Protein AF-A0A096C3V9-F1 (afdb_monomer_lite)

Structure (mmCIF, N/CA/C/O backbone):
data_AF-A0A096C3V9-F1
#
_entry.id   AF-A0A096C3V9-F1
#
loop_
_atom_site.group_PDB
_atom_site.id
_atom_site.type_symbol
_atom_site.label_atom_id
_atom_site.label_alt_id
_atom_site.label_comp_id
_atom_site.label_asym_id
_atom_site.label_entity_id
_atom_site.label_seq_id
_atom_site.pdbx_PDB_ins_code
_atom_site.Cartn_x
_atom_site.Cartn_y
_atom_site.Cartn_z
_atom_site.occupancy
_atom_site.B_iso_or_equiv
_atom_site.auth_seq_id
_atom_site.auth_comp_id
_atom_site.auth_asym_id
_atom_site.auth_atom_id
_atom_site.pdbx_PDB_model_num
ATOM 1 N N . MET A 1 1 ? 7.164 -13.910 -65.178 1.00 48.34 1 MET A N 1
ATOM 2 C CA . MET A 1 1 ? 6.203 -13.641 -64.090 1.00 48.34 1 MET A CA 1
ATOM 3 C C . MET A 1 1 ? 6.975 -13.755 -62.790 1.00 48.34 1 MET A C 1
ATOM 5 O O . MET A 1 1 ? 7.427 -14.844 -62.468 1.00 48.34 1 MET A O 1
ATOM 9 N N . THR A 1 2 ? 7.270 -12.628 -62.146 1.00 51.62 2 THR A N 1
ATOM 10 C CA . THR A 1 2 ? 8.144 -12.592 -60.965 1.00 51.62 2 THR A CA 1
ATOM 11 C C . THR A 1 2 ? 7.313 -12.858 -59.718 1.00 51.62 2 THR A C 1
ATOM 13 O O . THR A 1 2 ? 6.425 -12.076 -59.390 1.00 51.62 2 THR A O 1
ATOM 16 N N . THR A 1 3 ? 7.593 -13.962 -59.031 1.00 61.44 3 THR A N 1
ATOM 17 C CA . THR A 1 3 ? 6.981 -14.288 -57.741 1.00 61.44 3 THR A CA 1
ATOM 18 C C . THR A 1 3 ? 7.725 -13.527 -56.647 1.00 61.44 3 THR A C 1
ATOM 20 O O . THR A 1 3 ? 8.876 -13.837 -56.352 1.00 61.44 3 THR A O 1
ATOM 23 N N . VAL A 1 4 ? 7.090 -12.517 -56.054 1.00 66.62 4 VAL A N 1
ATOM 24 C CA . VAL A 1 4 ? 7.619 -11.821 -54.873 1.00 66.62 4 VAL A CA 1
ATOM 25 C C . VAL A 1 4 ? 7.045 -12.509 -53.639 1.00 66.62 4 VAL A C 1
ATOM 27 O O . VAL A 1 4 ? 5.842 -12.434 -53.391 1.00 66.62 4 VAL A O 1
ATOM 30 N N . ALA A 1 5 ? 7.886 -13.204 -52.874 1.00 70.38 5 ALA A N 1
ATOM 31 C CA . ALA A 1 5 ? 7.471 -13.772 -51.597 1.00 70.38 5 ALA A CA 1
ATOM 32 C C . ALA A 1 5 ? 7.188 -12.634 -50.602 1.00 70.38 5 ALA A C 1
ATOM 34 O O . ALA A 1 5 ? 8.062 -11.817 -50.315 1.00 70.38 5 ALA A O 1
ATOM 35 N N . ARG A 1 6 ? 5.957 -12.565 -50.085 1.00 72.69 6 ARG A N 1
ATOM 36 C CA . ARG A 1 6 ? 5.568 -11.637 -49.016 1.00 72.69 6 ARG A CA 1
ATOM 37 C C . ARG A 1 6 ? 5.592 -12.416 -47.707 1.00 72.69 6 ARG A C 1
ATOM 39 O O . ARG A 1 6 ? 4.622 -13.088 -47.381 1.00 72.69 6 ARG A O 1
ATOM 46 N N . ASN A 1 7 ? 6.708 -12.353 -46.988 1.00 71.25 7 ASN A N 1
ATOM 47 C CA . ASN A 1 7 ? 6.808 -12.942 -45.657 1.00 71.25 7 ASN A CA 1
ATOM 48 C C . ASN A 1 7 ? 6.456 -11.874 -44.622 1.00 71.25 7 ASN A C 1
ATOM 50 O O . ASN A 1 7 ? 7.087 -10.820 -44.577 1.00 71.25 7 ASN A O 1
ATOM 54 N N . GLN A 1 8 ? 5.443 -12.145 -43.805 1.00 80.94 8 GLN A N 1
ATOM 55 C CA . GLN A 1 8 ? 5.196 -11.382 -42.591 1.00 80.94 8 GLN A CA 1
ATOM 56 C C . GLN A 1 8 ? 6.009 -12.021 -41.469 1.00 80.94 8 GLN A C 1
ATOM 58 O O . GLN A 1 8 ? 5.855 -13.208 -41.191 1.00 80.94 8 GLN A O 1
ATOM 63 N N . ILE A 1 9 ? 6.866 -11.231 -40.830 1.00 76.19 9 ILE A N 1
ATOM 64 C CA . ILE A 1 9 ? 7.465 -11.592 -39.549 1.00 76.19 9 ILE A CA 1
ATOM 65 C C . ILE A 1 9 ? 6.703 -10.798 -38.496 1.00 76.19 9 ILE A C 1
ATOM 67 O O . ILE A 1 9 ? 6.766 -9.571 -38.480 1.00 76.19 9 ILE A O 1
ATOM 71 N N . THR A 1 10 ? 5.968 -11.501 -37.639 1.00 73.62 10 THR A N 1
ATOM 72 C CA . THR A 1 10 ? 5.396 -10.914 -36.427 1.00 73.62 10 THR A CA 1
ATOM 73 C C . THR A 1 10 ? 6.345 -11.231 -35.283 1.00 73.62 10 THR A C 1
ATOM 75 O O . THR A 1 10 ? 6.439 -12.380 -34.857 1.00 73.62 10 THR A O 1
ATOM 78 N N . ILE A 1 11 ? 7.073 -10.219 -34.816 1.00 71.88 11 ILE A N 1
ATOM 79 C CA . ILE A 1 11 ? 7.855 -10.305 -33.583 1.00 71.88 11 ILE A CA 1
ATOM 80 C C . ILE A 1 11 ? 6.929 -9.860 -32.456 1.00 71.88 11 ILE A C 1
ATOM 82 O O . ILE A 1 11 ? 6.438 -8.734 -32.467 1.00 71.88 11 ILE A O 1
ATOM 86 N N . VAL A 1 12 ? 6.670 -10.756 -31.512 1.00 69.50 12 VAL A N 1
ATOM 87 C CA . VAL A 1 12 ? 6.097 -10.393 -30.217 1.00 69.50 12 VAL A CA 1
ATOM 88 C C . VAL A 1 12 ? 7.263 -10.234 -29.255 1.00 69.50 12 VAL A C 1
ATOM 90 O O . VAL A 1 12 ? 7.955 -11.206 -28.958 1.00 69.50 12 VAL A O 1
ATOM 93 N N . ASP A 1 13 ? 7.528 -9.006 -28.824 1.00 64.31 13 ASP A N 1
ATOM 94 C CA . ASP A 1 13 ? 8.480 -8.780 -27.746 1.00 64.31 13 ASP A CA 1
ATOM 95 C C . ASP A 1 13 ? 7.733 -8.856 -26.412 1.00 64.31 13 ASP A C 1
ATOM 97 O O . ASP A 1 13 ? 6.865 -8.037 -26.112 1.00 64.31 13 ASP A O 1
ATOM 101 N N . LEU A 1 14 ? 8.048 -9.884 -25.624 1.00 61.12 14 LEU A N 1
ATOM 102 C CA . LEU A 1 14 ? 7.495 -10.060 -24.282 1.00 61.12 14 LEU A CA 1
ATOM 103 C C . LEU A 1 14 ? 8.171 -9.127 -23.256 1.00 61.12 14 LEU A C 1
ATOM 105 O O . LEU A 1 14 ? 7.622 -8.899 -22.182 1.00 61.12 14 LEU A O 1
ATOM 109 N N . ASN A 1 15 ? 9.335 -8.566 -23.595 1.00 64.88 15 ASN A N 1
ATOM 110 C CA . ASN A 1 15 ? 10.091 -7.617 -22.783 1.00 64.88 15 ASN A CA 1
ATOM 111 C C . ASN A 1 15 ? 9.821 -6.143 -23.145 1.00 64.88 15 ASN A C 1
ATOM 113 O O . ASN A 1 15 ? 10.140 -5.282 -22.330 1.00 64.88 15 ASN A O 1
ATOM 117 N N . ASP A 1 16 ? 9.223 -5.828 -24.299 1.00 61.72 16 ASP A N 1
ATOM 118 C CA . ASP A 1 16 ? 8.862 -4.438 -24.672 1.00 61.72 16 ASP A CA 1
ATOM 119 C C . ASP A 1 16 ? 7.636 -3.924 -23.892 1.00 61.72 16 ASP A C 1
ATOM 121 O O . ASP A 1 16 ? 7.323 -2.738 -23.874 1.00 61.72 16 ASP A O 1
ATOM 125 N N . ALA A 1 17 ? 6.934 -4.819 -23.191 1.00 68.62 17 ALA A N 1
ATOM 126 C CA . ALA A 1 17 ? 5.746 -4.499 -22.404 1.00 68.62 17 ALA A CA 1
ATOM 127 C C . ALA A 1 17 ? 5.917 -4.841 -20.917 1.00 68.62 17 ALA A C 1
ATOM 129 O O . ALA A 1 17 ? 5.005 -5.380 -20.286 1.00 68.62 17 ALA A O 1
ATOM 130 N N . LYS A 1 18 ? 7.082 -4.548 -20.329 1.00 82.94 18 LYS A N 1
ATOM 131 C CA . LYS A 1 18 ? 7.220 -4.652 -18.872 1.00 82.94 18 LYS A CA 1
ATOM 132 C C . LYS A 1 18 ? 6.315 -3.634 -18.187 1.00 82.94 18 LYS A C 1
ATOM 134 O O . LYS A 1 18 ? 6.425 -2.431 -18.418 1.00 82.94 18 LYS A O 1
ATOM 139 N N . GLN A 1 19 ? 5.437 -4.116 -17.316 1.00 87.69 19 GLN A N 1
ATOM 140 C CA . GLN A 1 19 ? 4.543 -3.274 -16.540 1.00 87.69 19 GLN A CA 1
ATOM 141 C C . GLN A 1 19 ? 5.121 -3.043 -15.144 1.00 87.69 19 GLN A C 1
ATOM 143 O O . GLN A 1 19 ? 5.614 -3.966 -14.494 1.00 87.69 19 GLN A O 1
ATOM 148 N N . VAL A 1 20 ? 5.025 -1.802 -14.670 1.00 90.12 20 VAL A N 1
ATOM 149 C CA . VAL A 1 20 ? 5.277 -1.458 -13.270 1.00 90.12 20 VAL A CA 1
ATOM 150 C C . VAL A 1 20 ? 3.939 -1.399 -12.542 1.00 90.12 20 VAL A C 1
ATOM 152 O O . VAL A 1 20 ? 3.025 -0.685 -12.953 1.00 90.12 20 VAL A O 1
ATOM 155 N N . HIS A 1 21 ? 3.829 -2.152 -11.456 1.00 92.56 21 HIS A N 1
ATOM 156 C CA . HIS A 1 21 ? 2.678 -2.173 -10.567 1.00 92.56 21 HIS A CA 1
ATOM 157 C C . HIS A 1 21 ? 3.078 -1.537 -9.244 1.00 92.56 21 HIS A C 1
ATOM 159 O O . HIS A 1 21 ? 3.997 -2.014 -8.584 1.00 92.56 21 HIS A O 1
ATOM 165 N N . ALA A 1 22 ? 2.372 -0.484 -8.847 1.00 92.06 22 ALA A N 1
ATOM 166 C CA . ALA A 1 22 ? 2.502 0.118 -7.530 1.00 92.06 22 ALA A CA 1
ATOM 167 C C . ALA A 1 22 ? 1.193 -0.072 -6.768 1.00 92.06 22 ALA A C 1
ATOM 169 O O . ALA A 1 22 ? 0.115 0.159 -7.316 1.00 92.06 22 ALA A O 1
ATOM 170 N N . TYR A 1 23 ? 1.285 -0.495 -5.5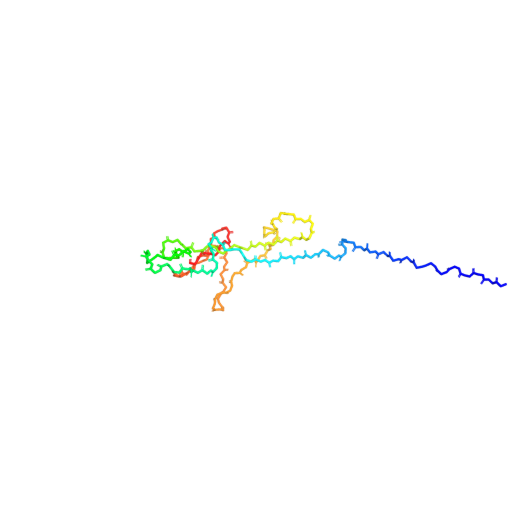15 1.00 92.62 23 TYR A N 1
ATOM 171 C CA . TYR A 1 23 ? 0.129 -0.639 -4.641 1.00 92.62 23 TYR A CA 1
ATOM 172 C C . TYR A 1 23 ? 0.512 -0.390 -3.185 1.00 92.62 23 TYR A C 1
ATOM 174 O O . TYR A 1 23 ? 1.690 -0.369 -2.820 1.00 92.62 23 TYR A O 1
ATOM 182 N N . LEU A 1 24 ? -0.506 -0.168 -2.363 1.00 92.00 24 LEU A N 1
ATOM 183 C CA . LEU A 1 24 ? -0.376 -0.024 -0.922 1.00 92.00 24 LEU A CA 1
ATOM 184 C C . LEU A 1 24 ? -0.835 -1.321 -0.266 1.00 92.00 24 LEU A C 1
ATOM 186 O O . LEU A 1 24 ? -1.827 -1.910 -0.689 1.00 92.00 24 LEU A O 1
ATOM 190 N N . ASP A 1 25 ? -0.090 -1.760 0.736 1.00 92.38 25 ASP A N 1
ATOM 191 C CA . ASP A 1 25 ? -0.372 -2.959 1.512 1.00 92.38 25 ASP A CA 1
ATOM 192 C C . ASP A 1 25 ? -0.614 -2.575 2.970 1.00 92.38 25 ASP A C 1
ATOM 194 O O . ASP A 1 25 ? 0.150 -1.789 3.532 1.00 92.38 25 ASP A O 1
ATOM 198 N N . SER A 1 26 ? -1.663 -3.121 3.574 1.00 92.31 26 SER A N 1
ATOM 199 C CA . SER A 1 26 ? -2.048 -2.845 4.959 1.00 92.31 26 SER A CA 1
ATOM 200 C C . SER A 1 26 ? -1.594 -3.992 5.866 1.00 92.31 26 SER A C 1
ATOM 202 O O . SER A 1 26 ? -1.802 -5.162 5.552 1.00 92.31 26 SER A O 1
ATOM 204 N N . SER A 1 27 ? -0.985 -3.689 7.017 1.00 92.00 27 SER A N 1
ATOM 205 C CA . SER A 1 27 ? -0.562 -4.719 7.982 1.00 92.00 27 SER A CA 1
ATOM 206 C C . SER A 1 27 ? -1.735 -5.415 8.673 1.00 92.00 27 SER A C 1
ATOM 208 O O . SER A 1 27 ? -1.602 -6.538 9.153 1.00 92.00 27 SER A O 1
ATOM 210 N N . LEU A 1 28 ? -2.866 -4.719 8.766 1.00 90.75 28 LEU A N 1
ATOM 211 C CA . LEU A 1 28 ? -4.148 -5.221 9.241 1.00 90.75 28 LEU A CA 1
ATOM 212 C C . LEU A 1 28 ? -5.150 -5.173 8.077 1.00 90.75 28 LEU A C 1
ATOM 214 O O . LEU A 1 28 ? -4.905 -4.508 7.075 1.00 90.75 28 LEU A O 1
ATOM 218 N N . GLY A 1 29 ? -6.280 -5.872 8.192 1.00 84.88 29 GLY A N 1
ATOM 219 C CA . GLY A 1 29 ? -7.311 -5.833 7.150 1.00 84.88 29 GLY A CA 1
ATOM 220 C C . GLY A 1 29 ? -7.858 -4.419 6.922 1.00 84.88 29 GLY A C 1
ATOM 221 O O . GLY A 1 29 ? -7.967 -3.642 7.864 1.00 84.88 29 GLY A O 1
ATOM 222 N N . ASP A 1 30 ? -8.257 -4.106 5.688 1.00 83.00 30 ASP A N 1
ATOM 223 C CA . ASP A 1 30 ? -8.801 -2.782 5.325 1.00 83.00 30 ASP A CA 1
ATOM 224 C C . ASP A 1 30 ? -10.186 -2.507 5.930 1.00 83.00 30 ASP A C 1
ATOM 226 O O . ASP A 1 30 ? -10.686 -1.383 5.915 1.00 83.00 30 ASP A O 1
ATOM 230 N N . THR A 1 31 ? -10.833 -3.552 6.443 1.00 87.88 31 THR A N 1
ATOM 231 C CA . THR A 1 31 ? -12.150 -3.477 7.065 1.00 87.88 31 THR A CA 1
ATOM 232 C C . THR A 1 31 ? -12.110 -4.096 8.445 1.00 87.88 31 THR A C 1
ATOM 234 O O . THR A 1 31 ? -11.329 -5.005 8.723 1.00 87.88 31 THR A O 1
ATOM 237 N N . GLN A 1 32 ? -12.989 -3.595 9.302 1.00 90.81 32 GLN A N 1
ATOM 238 C CA . GLN A 1 32 ? -13.154 -4.061 10.662 1.00 90.81 32 GLN A CA 1
ATOM 239 C C . GLN A 1 32 ? -14.501 -4.767 10.795 1.00 90.81 32 GLN A C 1
ATOM 241 O O . GLN A 1 32 ? -15.541 -4.206 10.448 1.00 90.81 32 GLN A O 1
ATOM 246 N N . ILE A 1 33 ? -14.487 -5.993 11.315 1.00 93.44 33 ILE A N 1
ATOM 247 C CA . ILE A 1 33 ? -15.698 -6.775 11.570 1.00 93.44 33 ILE A CA 1
ATOM 248 C C . ILE A 1 33 ? -16.012 -6.719 13.062 1.00 93.44 33 ILE A C 1
ATOM 250 O O . ILE A 1 33 ? -15.155 -7.017 13.892 1.00 93.44 33 ILE A O 1
ATOM 254 N N . TYR A 1 34 ? -17.246 -6.348 13.402 1.00 95.12 34 TYR A N 1
ATOM 255 C CA . TYR A 1 34 ? -17.750 -6.378 14.773 1.00 95.12 34 TYR A CA 1
ATOM 256 C C . TYR A 1 34 ? -18.434 -7.710 15.076 1.00 95.12 34 TYR A C 1
ATOM 258 O O . TYR A 1 34 ? -19.347 -8.114 14.355 1.00 95.12 34 TYR A O 1
ATOM 266 N N . ASN A 1 35 ? -18.037 -8.362 16.168 1.00 95.44 35 ASN A N 1
ATOM 267 C CA . ASN A 1 35 ? -18.741 -9.520 16.703 1.00 95.44 35 ASN A CA 1
ATOM 268 C C . ASN A 1 35 ? -19.680 -9.076 17.847 1.00 95.44 35 ASN A C 1
ATOM 270 O O . ASN A 1 35 ? -19.184 -8.638 18.888 1.00 95.44 35 ASN A O 1
ATOM 274 N N . PRO A 1 36 ? -21.015 -9.193 17.703 1.00 95.12 36 PRO A N 1
ATOM 275 C CA . PRO A 1 36 ? -21.964 -8.761 18.731 1.00 95.12 36 PRO A CA 1
ATOM 276 C C . PRO A 1 36 ? -21.968 -9.641 19.991 1.00 95.12 36 PRO A C 1
ATOM 278 O O . PRO A 1 36 ? -22.295 -9.136 21.066 1.00 95.12 36 PRO A O 1
ATOM 281 N N . ASP A 1 37 ? -21.578 -10.915 19.892 1.00 96.38 37 ASP A N 1
ATOM 282 C CA . ASP A 1 37 ? -21.557 -11.848 21.026 1.00 96.38 37 ASP A CA 1
ATOM 283 C C . ASP A 1 37 ? -20.383 -11.549 21.964 1.00 96.38 37 ASP A C 1
ATOM 285 O O . ASP A 1 37 ? -20.535 -11.494 23.185 1.00 96.38 37 ASP A O 1
ATOM 289 N N . THR A 1 38 ? -19.199 -11.313 21.391 1.00 94.38 38 THR A N 1
ATOM 290 C CA . THR A 1 38 ? -17.978 -11.005 22.154 1.00 94.38 38 THR A CA 1
ATOM 291 C C . THR A 1 38 ? -17.751 -9.507 22.344 1.00 94.38 38 THR A C 1
ATOM 293 O O . THR A 1 38 ? -16.905 -9.116 23.145 1.00 94.38 38 THR A O 1
ATOM 296 N N . LYS A 1 39 ? -18.513 -8.665 21.634 1.00 93.69 39 LYS A N 1
ATOM 297 C CA . LYS A 1 39 ? -18.378 -7.199 21.578 1.00 93.69 39 LYS A CA 1
ATOM 298 C C . LYS A 1 39 ? -16.987 -6.729 21.145 1.00 93.69 39 LYS A C 1
ATOM 300 O O . LYS A 1 39 ? -16.562 -5.639 21.521 1.00 93.69 39 LYS A O 1
ATOM 305 N N . VAL A 1 40 ? -16.288 -7.546 20.363 1.00 93.56 40 VAL A N 1
ATOM 306 C CA . VAL A 1 40 ? -14.912 -7.299 19.922 1.00 93.56 40 VAL A CA 1
ATOM 307 C C . VAL A 1 40 ? -14.889 -7.000 18.430 1.00 93.56 40 VAL A C 1
ATOM 309 O O . VAL A 1 40 ? -15.615 -7.612 17.645 1.00 93.56 40 VAL A O 1
ATOM 312 N N . PHE A 1 41 ? -14.028 -6.062 18.047 1.00 92.50 41 PHE A N 1
ATOM 313 C CA . PHE A 1 41 ? -13.716 -5.779 16.657 1.00 92.50 41 PHE A CA 1
ATOM 314 C C . PHE A 1 41 ? -12.489 -6.569 16.194 1.00 92.50 41 PHE A C 1
ATOM 316 O O . PHE A 1 41 ? -11.541 -6.770 16.950 1.00 92.50 41 PHE A O 1
ATOM 323 N N . THR A 1 42 ? -12.484 -7.024 14.944 1.00 92.00 42 THR A N 1
ATOM 324 C CA . THR A 1 42 ? -11.328 -7.700 14.346 1.00 92.00 42 THR A CA 1
ATOM 325 C C . THR A 1 42 ? -11.080 -7.173 12.934 1.00 92.00 42 THR A C 1
ATOM 327 O O . THR A 1 42 ? -11.973 -7.296 12.091 1.00 92.00 42 THR A O 1
ATOM 330 N N . PRO A 1 43 ? -9.886 -6.618 12.652 1.00 92.50 43 PRO A N 1
ATOM 331 C CA . PRO A 1 43 ? -8.839 -6.217 13.606 1.00 92.50 43 PRO A CA 1
ATOM 332 C C . PRO A 1 43 ? -9.299 -5.082 14.540 1.00 92.50 43 PRO A C 1
ATOM 334 O O . PRO A 1 43 ? -10.211 -4.328 14.210 1.00 92.50 43 PRO A O 1
ATOM 337 N N . ASP A 1 44 ? -8.681 -4.952 15.712 1.00 90.38 44 ASP A N 1
ATOM 338 C CA . ASP A 1 44 ? -8.940 -3.836 16.627 1.00 90.38 44 ASP A CA 1
ATOM 339 C C . ASP A 1 44 ? -7.914 -2.713 16.416 1.00 90.38 44 ASP A C 1
ATOM 341 O O . ASP A 1 44 ? -6.781 -2.783 16.893 1.00 90.38 44 ASP A O 1
ATOM 345 N N . PHE A 1 45 ? -8.328 -1.665 15.701 1.00 87.94 45 PHE A N 1
ATOM 346 C CA . PHE A 1 45 ? -7.479 -0.508 15.414 1.00 87.94 45 PHE A CA 1
ATOM 347 C C . PHE A 1 45 ? -7.221 0.395 16.628 1.00 87.94 45 PHE A C 1
ATOM 349 O O . PHE A 1 45 ? -6.326 1.229 16.573 1.00 87.94 45 PHE A O 1
ATOM 356 N N . ALA A 1 46 ? -7.980 0.252 17.723 1.00 85.38 46 ALA A N 1
ATOM 357 C CA . ALA A 1 46 ? -7.745 1.033 18.937 1.00 85.38 46 ALA A CA 1
ATOM 358 C C . ALA A 1 46 ? -6.579 0.471 19.765 1.00 85.38 46 ALA A C 1
ATOM 360 O O . ALA A 1 46 ? -5.902 1.220 20.469 1.00 85.38 46 ALA A O 1
ATOM 361 N N . SER A 1 47 ? -6.349 -0.844 19.693 1.00 88.06 47 SER A N 1
ATOM 362 C CA . SER A 1 47 ? -5.226 -1.509 20.366 1.00 88.06 47 SER A CA 1
ATOM 363 C C . SER A 1 47 ? -3.995 -1.662 19.478 1.00 88.06 47 SER A C 1
ATOM 365 O O . SER A 1 47 ? -2.879 -1.675 19.997 1.00 88.06 47 SER A O 1
ATOM 367 N N . THR A 1 48 ? -4.172 -1.779 18.158 1.00 89.31 48 THR A N 1
ATOM 368 C CA . THR A 1 48 ? -3.066 -1.926 17.205 1.00 89.31 48 THR A CA 1
ATOM 369 C C . THR A 1 48 ? -3.260 -1.019 15.995 1.00 89.31 48 THR A C 1
ATOM 371 O O . THR A 1 48 ? -4.154 -1.241 15.182 1.00 89.31 48 THR A O 1
ATOM 374 N N . ASN A 1 49 ? -2.373 -0.038 15.841 1.00 89.81 49 ASN A N 1
ATOM 375 C CA . ASN A 1 49 ? -2.366 0.857 14.686 1.00 89.81 49 ASN A CA 1
ATOM 376 C C . ASN A 1 49 ? -2.099 0.095 13.383 1.00 89.81 49 ASN A C 1
ATOM 378 O O . ASN A 1 49 ? -1.258 -0.812 13.336 1.00 89.81 49 ASN A O 1
ATOM 382 N N . ASN A 1 50 ? -2.778 0.497 12.309 1.00 90.88 50 ASN A N 1
ATOM 383 C CA . ASN A 1 50 ? -2.563 -0.104 10.998 1.00 90.88 50 ASN A CA 1
ATOM 384 C C . ASN A 1 50 ? -1.344 0.539 10.326 1.00 90.88 50 ASN A C 1
ATOM 386 O O . ASN A 1 50 ? -1.167 1.756 10.367 1.00 90.88 50 ASN A O 1
ATOM 390 N N . LYS A 1 51 ? -0.504 -0.274 9.686 1.00 92.88 51 LYS A N 1
ATOM 391 C CA . LYS A 1 51 ? 0.638 0.187 8.900 1.00 92.88 51 LYS A CA 1
ATOM 392 C C . LYS A 1 51 ? 0.361 -0.012 7.423 1.00 92.88 51 LYS A C 1
ATOM 394 O O . LYS A 1 51 ? 0.195 -1.138 6.968 1.00 92.88 51 LYS A O 1
ATOM 399 N N . VAL A 1 52 ? 0.372 1.082 6.682 1.00 92.56 52 VAL A N 1
ATOM 400 C CA . VAL A 1 52 ? 0.268 1.120 5.230 1.00 92.56 52 VAL A CA 1
ATOM 401 C C . VAL A 1 52 ? 1.678 1.207 4.656 1.00 92.56 52 VAL A C 1
ATOM 403 O O . VAL A 1 52 ? 2.427 2.140 4.953 1.00 92.56 52 VAL A O 1
ATOM 406 N N . MET A 1 53 ? 2.058 0.221 3.850 1.00 91.88 53 MET A N 1
ATOM 407 C CA . MET A 1 53 ? 3.384 0.111 3.252 1.00 91.88 53 MET A CA 1
ATOM 408 C C . MET A 1 53 ? 3.284 0.104 1.723 1.00 91.88 53 MET A C 1
ATOM 410 O O . MET A 1 53 ? 2.510 -0.673 1.163 1.00 91.88 53 MET A O 1
ATOM 414 N N . PRO A 1 54 ? 4.071 0.926 1.015 1.00 91.88 54 PRO A N 1
ATOM 415 C CA . PRO A 1 54 ? 4.049 0.958 -0.432 1.00 91.88 54 PRO A CA 1
ATOM 416 C C . PRO A 1 54 ? 4.906 -0.172 -0.993 1.00 91.88 54 PRO A C 1
ATOM 418 O O . PRO A 1 54 ? 5.991 -0.482 -0.491 1.00 91.88 54 PRO A O 1
ATOM 421 N N . LYS A 1 55 ? 4.423 -0.785 -2.068 1.00 92.56 55 LYS A N 1
ATOM 422 C CA . LYS A 1 55 ? 5.152 -1.815 -2.796 1.00 92.56 55 LYS A CA 1
ATOM 423 C C . LYS A 1 55 ? 5.127 -1.519 -4.283 1.00 92.56 55 LYS A C 1
ATOM 425 O O . LYS A 1 55 ? 4.111 -1.085 -4.824 1.00 92.56 55 LYS A O 1
ATOM 430 N N . VAL A 1 56 ? 6.258 -1.763 -4.933 1.00 93.81 56 VAL A N 1
ATOM 431 C CA . VAL A 1 56 ? 6.427 -1.571 -6.372 1.00 93.81 56 VAL A CA 1
ATOM 432 C C . VAL A 1 56 ? 7.026 -2.836 -6.956 1.00 93.81 56 VAL A C 1
ATOM 434 O O . VAL A 1 56 ? 8.017 -3.340 -6.440 1.00 93.81 56 VAL A O 1
ATOM 437 N N . TYR A 1 57 ? 6.438 -3.348 -8.028 1.00 94.50 57 TYR A N 1
ATOM 438 C CA . TYR A 1 57 ? 6.914 -4.533 -8.730 1.00 94.50 57 TYR A CA 1
ATOM 439 C C . TYR A 1 57 ? 6.965 -4.269 -10.225 1.00 94.50 57 TYR A C 1
ATOM 441 O O . TYR A 1 57 ? 6.1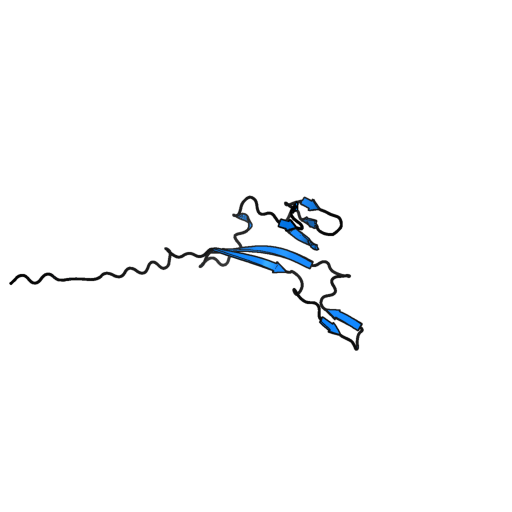66 -3.511 -10.768 1.00 94.50 57 TYR A O 1
ATOM 449 N N . GLU A 1 58 ? 7.897 -4.931 -10.888 1.00 92.50 58 GLU A N 1
ATOM 450 C CA . GLU A 1 58 ? 8.018 -4.964 -12.340 1.00 92.50 58 GLU A CA 1
ATOM 451 C C . GLU A 1 58 ? 7.649 -6.373 -12.811 1.00 92.50 58 GLU A C 1
ATOM 453 O O . GLU A 1 58 ? 7.994 -7.361 -12.155 1.00 92.50 58 GLU A O 1
ATOM 458 N N . THR A 1 59 ? 6.949 -6.497 -13.939 1.00 89.62 59 THR A N 1
ATOM 459 C CA . THR A 1 59 ? 6.614 -7.807 -14.513 1.00 89.62 59 THR A CA 1
ATOM 460 C C . THR A 1 59 ? 7.869 -8.674 -14.671 1.00 89.62 59 THR A C 1
ATOM 462 O O . THR A 1 59 ? 8.863 -8.253 -15.259 1.00 89.62 59 THR A O 1
ATOM 465 N N . GLY A 1 60 ? 7.822 -9.901 -14.143 1.00 87.81 60 GLY A N 1
ATOM 466 C CA . GLY A 1 60 ? 8.955 -10.833 -14.159 1.00 87.81 60 GLY A CA 1
ATOM 467 C C . GLY A 1 60 ? 9.959 -10.652 -13.013 1.00 87.81 60 GLY A C 1
ATOM 468 O O . GLY A 1 60 ? 10.915 -11.420 -12.933 1.00 87.81 60 GLY A O 1
ATOM 469 N N . ASN A 1 61 ? 9.740 -9.698 -12.100 1.00 90.06 61 ASN A N 1
ATOM 470 C CA . ASN A 1 61 ? 10.555 -9.495 -10.905 1.00 90.06 61 ASN A CA 1
ATOM 471 C C . ASN A 1 61 ? 9.716 -9.676 -9.630 1.00 90.06 61 ASN A C 1
ATOM 473 O O . ASN A 1 61 ? 8.798 -8.908 -9.356 1.00 90.06 61 ASN A O 1
ATOM 477 N N . ALA A 1 62 ? 10.048 -10.689 -8.828 1.00 91.88 62 ALA A N 1
ATOM 478 C CA . ALA A 1 62 ? 9.350 -10.976 -7.573 1.00 91.88 62 ALA A CA 1
ATOM 479 C C . ALA A 1 62 ? 9.797 -10.084 -6.398 1.00 91.88 62 ALA A C 1
ATOM 481 O O . ALA A 1 62 ? 9.219 -10.157 -5.314 1.00 91.88 62 ALA A O 1
ATOM 482 N N . ASN A 1 63 ? 10.834 -9.263 -6.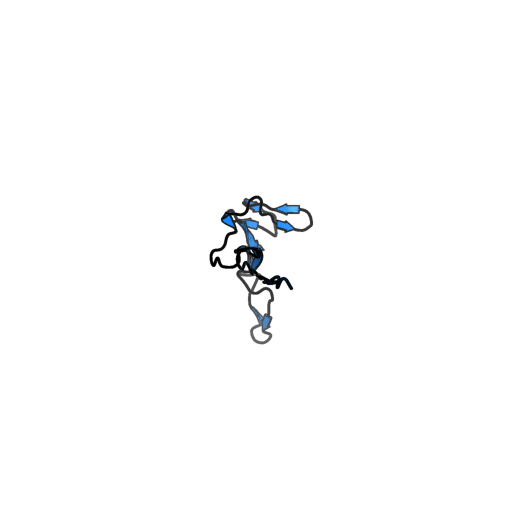580 1.00 95.06 63 ASN A N 1
ATOM 483 C CA . ASN A 1 63 ? 11.350 -8.395 -5.528 1.00 95.06 63 ASN A CA 1
ATOM 484 C C . ASN A 1 63 ? 10.563 -7.084 -5.468 1.00 95.06 63 ASN A C 1
ATOM 486 O O . ASN A 1 63 ? 10.247 -6.498 -6.500 1.00 95.06 63 ASN A O 1
ATOM 490 N N . ASN A 1 64 ? 10.304 -6.598 -4.251 1.00 93.81 64 ASN A N 1
ATOM 491 C CA . ASN A 1 64 ? 9.770 -5.254 -4.053 1.00 93.81 64 ASN A CA 1
ATOM 492 C C . ASN A 1 64 ? 10.851 -4.218 -4.400 1.00 93.81 64 ASN A C 1
ATOM 494 O O . ASN A 1 64 ? 11.924 -4.204 -3.798 1.00 93.81 64 ASN A O 1
ATOM 498 N N . LEU A 1 65 ? 10.540 -3.345 -5.349 1.00 94.06 65 LEU A N 1
ATOM 499 C CA . LEU A 1 65 ? 11.409 -2.312 -5.901 1.00 94.06 65 LEU A CA 1
ATOM 500 C C . LEU A 1 65 ? 11.172 -0.930 -5.285 1.00 94.06 65 LEU A C 1
ATOM 502 O O . LEU A 1 65 ? 11.704 0.053 -5.793 1.00 94.06 65 LEU A O 1
ATOM 506 N N . ILE A 1 66 ? 10.418 -0.824 -4.186 1.00 91.12 66 ILE A N 1
ATOM 507 C CA . ILE A 1 66 ? 10.156 0.468 -3.531 1.00 91.12 66 ILE A CA 1
ATOM 508 C C . ILE A 1 66 ? 11.440 1.235 -3.177 1.00 91.12 66 ILE A C 1
ATOM 510 O O . ILE A 1 66 ? 11.477 2.455 -3.278 1.00 91.12 66 ILE A O 1
ATOM 514 N N . THR A 1 67 ? 12.520 0.531 -2.826 1.00 90.19 67 THR A N 1
ATOM 515 C CA . THR A 1 67 ? 13.822 1.135 -2.499 1.00 90.19 67 THR A CA 1
ATOM 516 C C . THR A 1 67 ? 14.553 1.703 -3.717 1.00 90.19 67 THR A C 1
ATOM 518 O O . THR A 1 67 ? 15.454 2.522 -3.553 1.00 90.19 67 THR A O 1
ATOM 521 N N . ALA A 1 68 ? 14.178 1.289 -4.931 1.00 91.31 68 ALA A N 1
ATOM 522 C CA . ALA A 1 68 ? 14.677 1.858 -6.180 1.00 91.31 68 ALA A CA 1
ATOM 523 C C . ALA A 1 68 ? 13.900 3.121 -6.597 1.00 91.31 68 ALA A C 1
ATOM 525 O O . ALA A 1 68 ? 14.349 3.857 -7.477 1.00 91.31 68 ALA A O 1
ATOM 526 N N . CYS A 1 69 ? 12.746 3.390 -5.979 1.00 88.19 69 CYS A N 1
ATOM 527 C CA . CYS A 1 69 ? 11.983 4.610 -6.205 1.00 88.19 69 CYS A CA 1
ATOM 528 C C . CYS A 1 69 ? 12.567 5.773 -5.392 1.00 88.19 69 CYS A C 1
ATOM 530 O O . CYS A 1 69 ? 12.907 5.631 -4.220 1.00 88.19 69 CYS A O 1
ATOM 532 N N . SER A 1 70 ? 12.636 6.955 -6.002 1.00 89.12 70 SER A N 1
ATOM 533 C CA . SER A 1 70 ? 12.988 8.201 -5.320 1.00 89.12 70 SER A CA 1
ATOM 534 C C . SER A 1 70 ? 11.737 9.032 -5.030 1.00 89.12 70 SER A C 1
ATOM 536 O O . SER A 1 70 ? 10.740 8.942 -5.742 1.00 89.12 70 SER A O 1
ATOM 538 N N . ASN A 1 71 ? 11.792 9.858 -3.980 1.00 86.69 71 ASN A N 1
ATOM 539 C CA . ASN A 1 71 ? 10.743 10.826 -3.630 1.00 86.69 71 ASN A CA 1
ATOM 540 C C . ASN A 1 71 ? 9.341 10.222 -3.415 1.00 86.69 71 ASN A C 1
ATOM 542 O O . ASN A 1 71 ? 8.334 10.851 -3.740 1.00 86.69 71 ASN A O 1
ATOM 546 N N . PHE A 1 72 ? 9.256 9.012 -2.854 1.00 87.19 72 PHE A N 1
ATOM 547 C CA . PHE A 1 72 ? 7.972 8.481 -2.404 1.00 87.19 72 PHE A CA 1
ATOM 548 C C . PHE A 1 72 ? 7.416 9.344 -1.258 1.00 87.19 72 PHE A C 1
ATOM 550 O O . PHE A 1 72 ? 8.137 9.684 -0.316 1.00 87.19 72 PHE A O 1
ATOM 557 N N . GLN A 1 73 ? 6.133 9.693 -1.334 1.00 91.19 73 GLN A N 1
ATOM 558 C CA . GLN A 1 73 ? 5.487 10.597 -0.388 1.00 91.19 73 GLN A CA 1
ATOM 559 C C . GLN A 1 73 ? 3.996 10.287 -0.241 1.00 91.19 73 GLN A C 1
ATOM 561 O O . GLN A 1 73 ? 3.313 9.984 -1.221 1.00 91.19 73 GLN A O 1
ATOM 566 N N . TYR A 1 74 ? 3.480 10.421 0.980 1.00 92.12 74 TYR A N 1
ATOM 567 C CA . TYR A 1 74 ? 2.045 10.368 1.244 1.00 92.12 74 TYR A CA 1
ATOM 568 C C . TYR A 1 74 ? 1.463 11.770 1.164 1.00 92.12 74 TYR A C 1
ATOM 570 O O . TYR A 1 74 ? 2.062 12.728 1.647 1.00 92.12 74 TYR A O 1
ATOM 578 N N . THR A 1 75 ? 0.274 11.899 0.585 1.00 92.38 75 THR A N 1
ATOM 579 C CA . THR A 1 75 ? -0.495 13.144 0.650 1.00 92.38 75 THR A CA 1
ATOM 580 C C . THR A 1 75 ? -1.772 12.874 1.423 1.00 92.38 75 THR A C 1
ATOM 582 O O . THR A 1 75 ? -2.621 12.116 0.965 1.00 92.38 75 THR A O 1
ATOM 585 N N . ILE A 1 76 ? -1.897 13.485 2.599 1.00 90.62 76 ILE A N 1
ATOM 586 C CA . ILE A 1 76 ? -3.056 13.347 3.485 1.00 90.62 76 ILE A CA 1
ATOM 587 C C . ILE A 1 76 ? -3.629 14.747 3.673 1.00 90.62 76 ILE A C 1
ATOM 589 O O . ILE A 1 76 ? -2.906 15.654 4.081 1.00 90.62 76 ILE A O 1
ATOM 593 N N . ASN A 1 77 ? -4.908 14.949 3.346 1.00 90.56 77 ASN A N 1
ATOM 594 C CA . ASN A 1 77 ? -5.577 16.256 3.443 1.00 90.56 77 ASN A CA 1
ATOM 595 C C . ASN A 1 77 ? -4.777 17.402 2.784 1.00 90.56 77 ASN A C 1
ATOM 597 O O . ASN A 1 77 ? -4.588 18.464 3.373 1.00 90.56 77 ASN A O 1
ATOM 601 N N . ASN A 1 78 ? -4.263 17.168 1.571 1.00 91.56 78 ASN A N 1
ATOM 602 C CA . ASN A 1 78 ? -3.432 18.099 0.790 1.00 91.56 78 ASN A CA 1
ATOM 603 C C . ASN A 1 78 ? -2.079 18.479 1.426 1.00 91.56 78 ASN A C 1
ATOM 605 O O . ASN A 1 78 ? -1.389 19.360 0.913 1.00 91.56 78 ASN A O 1
ATOM 609 N N . LYS A 1 79 ? -1.664 17.808 2.504 1.00 90.38 79 LYS A N 1
ATOM 610 C CA . LYS A 1 79 ? -0.348 17.968 3.127 1.00 90.38 79 LYS A CA 1
ATOM 611 C C . LYS A 1 79 ? 0.537 16.772 2.785 1.00 90.38 79 LYS A C 1
ATOM 613 O O . LYS A 1 79 ? 0.103 15.624 2.860 1.00 90.38 79 LYS A O 1
ATOM 618 N N . VAL A 1 80 ? 1.776 17.059 2.396 1.00 92.56 80 VAL A N 1
ATOM 619 C CA . VAL A 1 80 ? 2.778 16.045 2.051 1.00 92.56 80 VAL A CA 1
ATOM 620 C C . VAL A 1 80 ? 3.469 15.549 3.320 1.00 92.56 80 VAL A C 1
ATOM 622 O O . VAL A 1 80 ? 3.935 16.351 4.130 1.00 92.56 80 VAL A O 1
ATOM 625 N N . TYR A 1 81 ? 3.565 14.231 3.457 1.00 92.00 81 TYR A N 1
ATOM 626 C CA . TYR A 1 81 ? 4.301 13.538 4.505 1.00 92.00 81 TYR A CA 1
ATOM 627 C C . TYR A 1 81 ? 5.370 12.641 3.872 1.00 92.00 81 TYR A C 1
ATOM 629 O O . TYR A 1 81 ? 5.089 11.805 3.011 1.00 92.00 81 TYR A O 1
ATOM 637 N N . THR A 1 82 ? 6.608 12.834 4.310 1.00 90.44 82 THR A N 1
ATOM 638 C CA . THR A 1 82 ? 7.801 12.082 3.895 1.00 90.44 82 THR A CA 1
ATOM 639 C C . THR A 1 82 ? 8.290 11.199 5.040 1.00 90.44 82 THR A C 1
ATOM 641 O O . THR A 1 82 ? 7.760 11.284 6.144 1.00 90.44 82 THR A O 1
ATOM 644 N N . ALA A 1 83 ? 9.318 10.377 4.815 1.00 86.19 83 ALA A N 1
ATOM 645 C CA . ALA A 1 83 ? 9.942 9.604 5.889 1.00 86.19 83 ALA A CA 1
ATOM 646 C C . ALA A 1 83 ? 10.317 10.493 7.089 1.00 86.19 83 ALA A C 1
ATOM 648 O O . ALA A 1 83 ? 10.802 11.616 6.911 1.00 86.19 83 ALA A O 1
ATOM 649 N N . SER A 1 84 ? 10.084 9.975 8.296 1.00 88.31 84 SER A N 1
ATOM 650 C CA . SER A 1 84 ? 10.320 10.669 9.571 1.00 88.31 84 SER A CA 1
ATOM 651 C C . SER A 1 84 ? 9.463 11.926 9.782 1.00 88.31 84 SER A C 1
ATOM 653 O O . SER A 1 84 ? 9.879 12.853 10.476 1.00 88.31 84 SER A O 1
ATOM 655 N N . ASN A 1 85 ? 8.270 11.969 9.185 1.00 89.75 85 ASN A N 1
ATOM 656 C CA . ASN A 1 85 ? 7.320 13.070 9.318 1.00 89.75 85 ASN A CA 1
ATOM 657 C C . ASN A 1 85 ? 6.057 12.574 10.035 1.00 89.75 85 ASN A C 1
ATOM 659 O O . ASN A 1 85 ? 5.544 11.495 9.735 1.00 89.75 85 ASN A O 1
ATOM 663 N N . SER A 1 86 ? 5.560 13.344 10.999 1.00 87.69 86 SER A N 1
ATOM 664 C CA . SER A 1 86 ? 4.486 12.912 11.898 1.00 87.69 86 SER A CA 1
ATOM 665 C C . SER A 1 86 ? 3.491 14.029 12.188 1.00 87.69 86 SER A C 1
ATOM 667 O O . SER A 1 86 ? 3.839 15.209 12.207 1.00 87.69 86 SER A O 1
ATOM 669 N N . ASP A 1 87 ? 2.258 13.629 12.466 1.00 87.12 87 ASP A N 1
ATOM 670 C CA . ASP A 1 87 ? 1.171 14.443 13.000 1.00 87.12 87 ASP A CA 1
ATOM 671 C C . ASP A 1 87 ? 0.556 13.735 14.223 1.00 87.12 87 ASP A C 1
ATOM 673 O O . ASP A 1 87 ? 1.029 12.678 14.636 1.00 87.12 87 ASP A O 1
ATOM 677 N N . ALA A 1 88 ? -0.514 14.284 14.799 1.00 85.69 88 ALA A N 1
ATOM 678 C CA . ALA A 1 88 ? -1.202 13.670 15.935 1.00 85.69 88 ALA A CA 1
ATOM 679 C C . ALA A 1 88 ? -1.895 12.338 15.586 1.00 85.69 88 ALA A C 1
ATOM 681 O O . ALA A 1 88 ? -2.094 11.506 16.467 1.00 85.69 88 ALA A O 1
ATOM 682 N N . SER A 1 89 ? -2.267 12.140 14.318 1.00 87.31 89 SER A N 1
ATOM 683 C CA . SER A 1 89 ? -3.037 10.972 13.854 1.00 87.31 89 SER A CA 1
ATOM 684 C C . SER A 1 89 ? -2.286 10.075 12.872 1.00 87.31 89 SER A C 1
ATOM 686 O O . SER A 1 89 ? -2.786 9.014 12.530 1.00 87.31 89 SER A O 1
ATOM 688 N N . TYR A 1 90 ? -1.120 10.501 12.383 1.00 90.06 90 TYR A N 1
ATOM 689 C CA . TYR A 1 90 ? -0.406 9.820 11.304 1.00 90.06 90 TYR A CA 1
ATOM 690 C C . TYR A 1 90 ? 1.095 9.911 11.534 1.00 90.06 90 TYR A C 1
ATOM 692 O O . TYR A 1 90 ? 1.615 10.995 11.804 1.00 90.06 90 TYR A O 1
ATOM 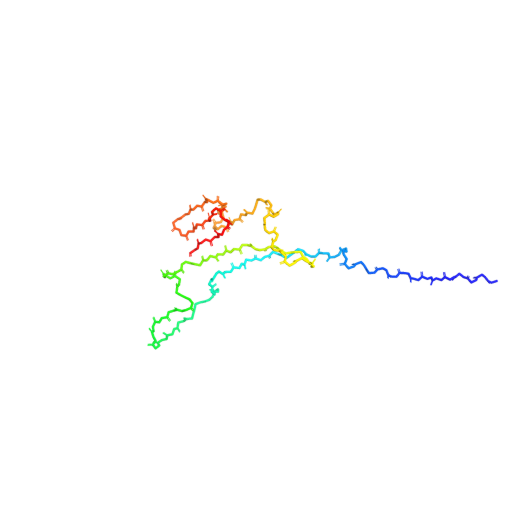700 N N . VAL A 1 91 ? 1.812 8.807 11.371 1.00 92.56 91 VAL A N 1
ATOM 701 C CA . VAL A 1 91 ? 3.275 8.792 11.468 1.00 92.56 91 VAL A CA 1
ATOM 702 C C . VAL A 1 91 ? 3.843 8.085 10.255 1.00 92.56 91 VAL A C 1
ATOM 704 O O . VAL A 1 91 ? 3.574 6.907 10.053 1.00 92.56 91 VAL A O 1
ATOM 707 N N . VAL A 1 92 ? 4.659 8.778 9.463 1.00 92.94 92 VAL A N 1
ATOM 708 C CA . VAL A 1 92 ? 5.474 8.128 8.436 1.00 92.94 92 VAL A CA 1
ATOM 709 C C . VAL A 1 92 ? 6.819 7.779 9.061 1.00 92.94 92 VAL A C 1
ATOM 711 O O . VAL A 1 92 ? 7.625 8.661 9.371 1.00 92.94 92 VAL A O 1
ATOM 714 N N . GLY A 1 93 ? 7.044 6.485 9.275 1.00 89.62 93 GLY A N 1
ATOM 715 C CA . GLY A 1 93 ? 8.275 5.963 9.855 1.00 89.62 93 GLY A CA 1
ATOM 716 C C . GLY A 1 93 ? 9.505 6.272 9.000 1.00 89.62 93 GLY A C 1
ATOM 717 O O . GLY A 1 93 ? 9.414 6.672 7.836 1.00 89.62 93 GLY A O 1
ATOM 718 N N . SER A 1 94 ? 10.690 6.064 9.571 1.00 87.06 94 SER A N 1
ATOM 719 C CA . SER A 1 94 ? 11.950 6.134 8.817 1.00 87.06 94 SER A CA 1
ATOM 720 C C . SER A 1 94 ? 12.051 5.050 7.736 1.00 87.06 94 SER A C 1
ATOM 722 O O . SER A 1 94 ? 12.804 5.204 6.780 1.00 87.06 94 SER A O 1
ATOM 724 N N . ASP A 1 95 ? 11.265 3.982 7.871 1.00 85.69 95 ASP A N 1
ATOM 725 C CA . ASP A 1 95 ? 11.077 2.914 6.889 1.00 85.69 95 ASP A CA 1
ATOM 726 C C . ASP A 1 95 ? 10.111 3.292 5.749 1.00 85.69 95 ASP A C 1
ATOM 728 O O . ASP A 1 95 ? 9.914 2.506 4.825 1.00 85.69 95 ASP A O 1
ATOM 732 N N . GLY A 1 96 ? 9.504 4.485 5.796 1.00 87.69 96 GLY A N 1
ATOM 733 C CA . GLY A 1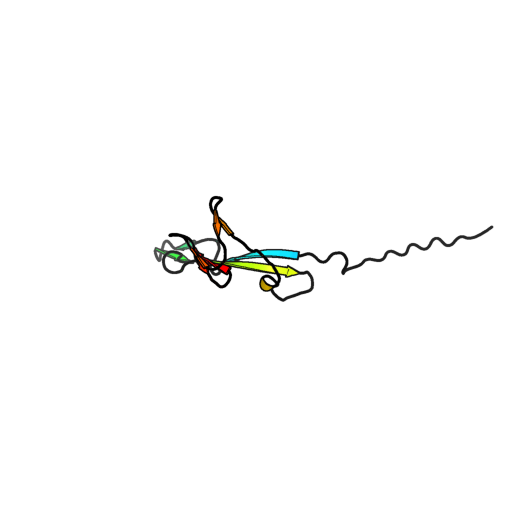 96 ? 8.522 4.945 4.813 1.00 87.69 96 GLY A CA 1
ATOM 734 C C . GLY A 1 96 ? 7.133 4.316 4.969 1.00 87.69 96 GLY A C 1
ATOM 735 O O . GLY A 1 96 ? 6.265 4.546 4.122 1.00 87.69 96 GLY A O 1
ATOM 736 N N . SER A 1 97 ? 6.892 3.543 6.034 1.00 91.31 97 SER A N 1
ATOM 737 C CA . SER A 1 97 ? 5.557 3.032 6.352 1.00 91.31 97 SER A CA 1
ATOM 738 C C . SER A 1 97 ? 4.708 4.126 6.999 1.00 91.31 97 SER A C 1
ATOM 740 O O . SER A 1 97 ? 5.172 4.852 7.879 1.00 91.31 97 SER A O 1
ATOM 742 N N . LEU A 1 98 ? 3.460 4.266 6.559 1.00 93.06 98 LEU A N 1
ATOM 743 C CA . LEU A 1 98 ? 2.483 5.146 7.189 1.00 93.06 98 LEU A CA 1
ATOM 744 C C . LEU A 1 98 ? 1.750 4.367 8.280 1.00 93.06 98 LEU A C 1
ATOM 746 O O . LEU A 1 98 ? 1.074 3.389 7.995 1.00 93.06 98 LEU A O 1
ATOM 750 N N . THR A 1 99 ? 1.863 4.810 9.523 1.00 92.81 99 THR A N 1
ATOM 751 C CA . THR A 1 99 ? 1.097 4.295 10.658 1.00 92.81 99 THR A CA 1
ATOM 752 C C . THR A 1 99 ? -0.080 5.224 10.930 1.00 92.81 99 THR A C 1
ATOM 754 O O . THR A 1 99 ? 0.127 6.435 11.064 1.00 92.81 99 THR A O 1
ATOM 757 N N . ILE A 1 100 ? -1.283 4.653 11.005 1.00 89.50 100 ILE A N 1
ATOM 758 C CA . ILE A 1 100 ? -2.554 5.337 11.293 1.00 89.50 100 ILE A CA 1
ATOM 759 C C . ILE A 1 100 ? -3.218 4.767 12.545 1.00 89.50 100 ILE A C 1
ATOM 761 O O . ILE A 1 100 ? -3.097 3.538 12.766 1.00 89.50 100 ILE A O 1
#

Foldseek 3Di:
DDDDDDDDDDDDDPVVDKDKDKDKDKPADPDWDADPVVRDIVPDCVVPWIKIDMFMDIVPDPDTCVVVDPPDWDQDPNDTDAAQGDDPQWGQHVNRIITD

Secondary structure (DSSP, 8-state):
-------------SSTTPPEEEEEEESS-SS-EEETTTTEEES-TTTS--EEEEEEEETT--S--GGG-SS--EEETTEEE-TTEE-SS-EE-TTSPEE-

Organism: NCBI:txid1401066

Radius of gyration: 23.43 Å; chains: 1; bounding box: 37×32×86 Å

pLDDT: mean 86.62, std 9.92, range [48.34, 96.38]

Sequence (100 aa):
MTTVARNQITIVDLNDAKQVHAYLDSSLGDTQIYNPDTKVFTPDFASTNNKVMPKVYETGNANNLIT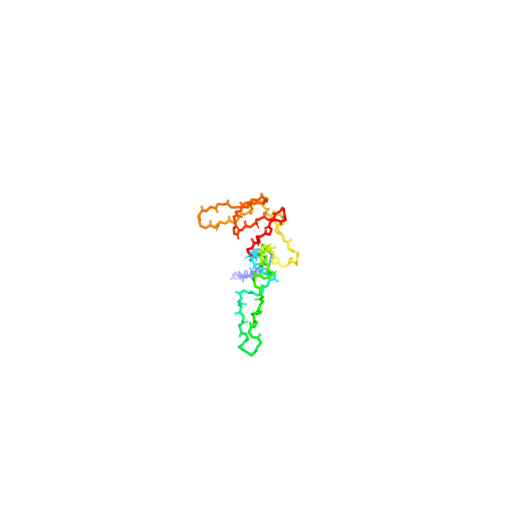ACSNFQYTINNKVYTASNSDASYVVGSDGSLTI